Protein AF-A0A0F9KSI1-F1 (afdb_monomer_lite)

Sequence (98 aa):
MPGKLKRRVKELIGGRKTYQKSKIELETGRIKRSLRRSKNRVAKETGLETTAQKERRTRISSPAKKSTPSYGDWLKQTGKGATAATSIQYGKLKRRKR

pLDDT: mean 72.09, std 9.73, range [53.72, 89.12]

Structure (mmCIF, N/CA/C/O backbone):
data_AF-A0A0F9KSI1-F1
#
_entry.id   AF-A0A0F9KSI1-F1
#
loop_
_atom_site.group_PDB
_atom_site.id
_atom_site.type_symbol
_atom_site.label_atom_id
_atom_site.label_alt_id
_atom_site.label_comp_id
_atom_site.label_asym_id
_atom_site.label_entity_id
_atom_site.label_seq_id
_atom_site.pdbx_PDB_ins_code
_atom_site.Cartn_x
_atom_site.Cartn_y
_atom_site.Cartn_z
_atom_site.occupancy
_atom_site.B_iso_or_equiv
_atom_site.auth_seq_id
_atom_site.auth_comp_id
_atom_site.auth_asym_id
_atom_site.auth_atom_id
_atom_site.pdbx_PDB_model_num
ATOM 1 N N . MET A 1 1 ? 49.500 9.630 -45.568 1.00 53.72 1 MET A N 1
ATOM 2 C CA . MET A 1 1 ? 48.113 10.113 -45.320 1.00 53.72 1 MET A CA 1
ATOM 3 C C . MET A 1 1 ? 47.400 9.323 -44.195 1.00 53.72 1 MET A C 1
ATOM 5 O O . MET A 1 1 ? 46.430 8.625 -44.468 1.00 53.72 1 MET A O 1
ATOM 9 N N . PRO A 1 2 ? 47.814 9.424 -42.915 1.00 61.34 2 PRO A N 1
ATOM 10 C CA . PRO A 1 2 ? 47.225 8.635 -41.813 1.00 61.34 2 PRO A CA 1
ATOM 11 C C . PRO A 1 2 ? 45.917 9.206 -41.211 1.00 61.34 2 PRO A C 1
ATOM 13 O O . PRO A 1 2 ? 45.209 8.508 -40.486 1.00 61.34 2 PRO A O 1
ATOM 16 N N . GLY A 1 3 ? 45.556 10.462 -41.502 1.00 70.56 3 GLY A N 1
ATOM 17 C CA . GLY A 1 3 ? 44.393 11.130 -40.890 1.00 70.56 3 GLY A CA 1
ATOM 18 C C . GLY A 1 3 ? 43.023 10.713 -41.445 1.00 70.56 3 GLY A C 1
ATOM 19 O O . GLY A 1 3 ? 42.037 10.709 -40.708 1.00 70.56 3 GLY A O 1
ATOM 20 N N . LYS A 1 4 ? 42.946 10.321 -42.726 1.00 75.06 4 LYS A N 1
ATOM 21 C CA . LYS A 1 4 ? 41.677 9.956 -43.389 1.00 75.06 4 LYS A CA 1
ATOM 22 C C . LYS A 1 4 ? 41.126 8.617 -42.885 1.00 75.06 4 LYS A C 1
ATOM 24 O O . LYS A 1 4 ? 39.931 8.506 -42.632 1.00 75.06 4 LYS A O 1
ATOM 29 N N . LEU A 1 5 ? 42.001 7.633 -42.660 1.00 75.06 5 LEU A N 1
ATOM 30 C CA . LEU A 1 5 ? 41.607 6.313 -42.160 1.00 75.06 5 LEU A CA 1
ATOM 31 C C . LEU A 1 5 ? 41.111 6.386 -40.705 1.00 75.06 5 LEU A C 1
ATOM 33 O O . LEU A 1 5 ? 40.061 5.834 -40.386 1.00 75.06 5 LEU A O 1
ATOM 37 N N . LYS A 1 6 ? 41.795 7.156 -39.844 1.00 74.69 6 LYS A N 1
ATOM 38 C CA . LYS A 1 6 ? 41.373 7.369 -38.448 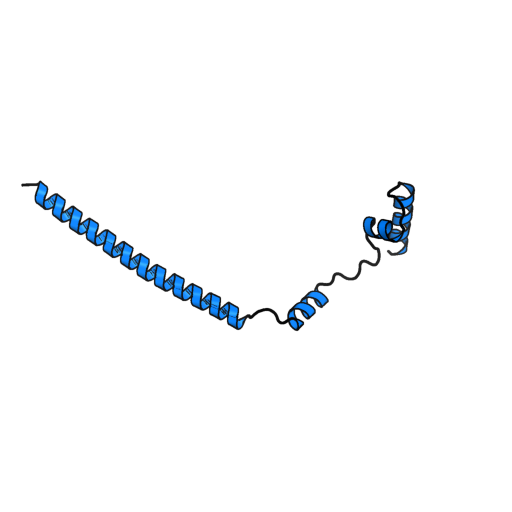1.00 74.69 6 LYS A CA 1
ATOM 39 C C . LYS A 1 6 ? 39.997 8.042 -38.337 1.00 74.69 6 LYS A C 1
ATOM 41 O O . LYS A 1 6 ? 39.202 7.643 -37.490 1.00 74.69 6 LYS A O 1
ATOM 46 N N . ARG A 1 7 ? 39.686 9.024 -39.197 1.00 76.56 7 ARG A N 1
ATOM 47 C CA . ARG A 1 7 ? 38.358 9.675 -39.223 1.00 76.56 7 ARG A CA 1
ATOM 48 C C . ARG A 1 7 ? 37.250 8.699 -39.620 1.00 76.56 7 ARG A C 1
ATOM 50 O O . ARG A 1 7 ? 36.252 8.603 -38.916 1.00 76.56 7 ARG A O 1
ATOM 57 N N . ARG A 1 8 ? 37.482 7.911 -40.670 1.00 76.56 8 ARG A N 1
ATOM 58 C CA . ARG A 1 8 ? 36.513 6.942 -41.201 1.00 76.56 8 ARG A CA 1
ATOM 59 C C . ARG A 1 8 ? 36.206 5.819 -40.200 1.00 76.56 8 ARG A C 1
ATOM 61 O O . ARG A 1 8 ? 35.055 5.441 -40.022 1.00 76.56 8 ARG A O 1
ATOM 68 N N . VAL A 1 9 ? 37.219 5.342 -39.472 1.00 75.75 9 VAL A N 1
ATOM 69 C CA . VAL A 1 9 ? 37.040 4.364 -38.381 1.00 75.75 9 VAL A CA 1
ATOM 70 C C . VAL A 1 9 ? 36.259 4.968 -37.206 1.00 75.75 9 VAL A C 1
ATOM 72 O O . VAL A 1 9 ? 35.377 4.310 -36.655 1.00 75.75 9 VAL A O 1
ATOM 75 N N . LYS A 1 10 ? 36.524 6.232 -36.843 1.00 73.50 10 LYS A N 1
ATOM 76 C CA . LYS A 1 10 ? 35.792 6.934 -35.774 1.00 73.50 10 LYS A CA 1
ATOM 77 C C . LYS A 1 10 ? 34.311 7.135 -36.123 1.00 73.50 10 LYS A C 1
ATOM 79 O O . LYS A 1 10 ? 33.469 6.919 -35.256 1.00 73.50 10 LYS A O 1
ATOM 84 N N . GLU A 1 11 ? 33.994 7.481 -37.371 1.00 73.31 11 GLU A N 1
ATOM 85 C CA . GLU A 1 11 ? 32.612 7.567 -37.872 1.00 73.31 11 GLU A CA 1
ATOM 86 C C . GLU A 1 11 ? 31.900 6.215 -37.847 1.00 73.31 11 GLU A C 1
ATOM 88 O O . GLU A 1 11 ? 30.789 6.122 -37.331 1.00 73.31 11 GLU A O 1
ATOM 93 N N . LEU A 1 12 ? 32.549 5.149 -38.326 1.00 72.62 12 LEU A N 1
ATOM 94 C CA . LEU A 1 12 ? 31.959 3.807 -38.346 1.00 72.62 12 LEU A CA 1
ATOM 95 C C . LEU A 1 12 ? 31.682 3.271 -36.935 1.00 72.62 12 LEU A C 1
ATOM 97 O O . LEU A 1 12 ? 30.618 2.705 -36.679 1.00 72.62 12 LEU A O 1
ATOM 101 N N . ILE A 1 13 ? 32.611 3.476 -35.996 1.00 70.38 13 ILE A N 1
ATOM 102 C CA . ILE A 1 13 ? 32.427 3.083 -34.592 1.00 70.38 13 ILE A CA 1
ATOM 103 C C . ILE A 1 13 ? 31.353 3.954 -33.926 1.00 70.38 13 ILE A C 1
ATOM 105 O O . ILE A 1 13 ? 30.516 3.431 -33.190 1.00 70.38 13 ILE A O 1
ATOM 109 N N . GLY A 1 14 ? 31.353 5.264 -34.185 1.00 66.44 14 GLY A N 1
ATOM 110 C CA . GLY A 1 14 ? 30.348 6.198 -33.675 1.00 66.44 14 GLY A CA 1
ATOM 111 C C . GLY A 1 14 ? 28.936 5.846 -34.146 1.00 66.44 14 GLY A C 1
ATOM 112 O O . GLY A 1 14 ? 28.040 5.707 -33.315 1.00 66.4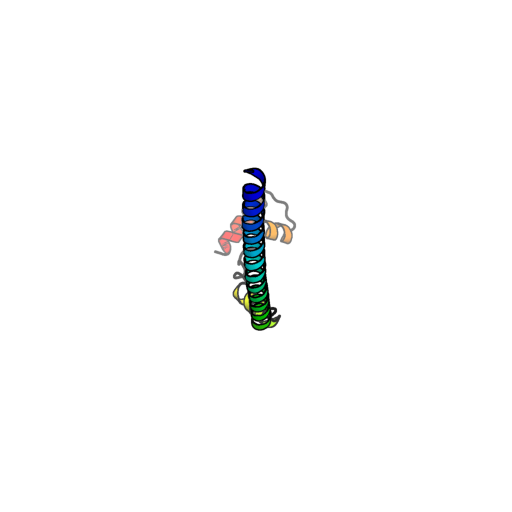4 14 GLY A O 1
ATOM 113 N N . GLY A 1 15 ? 28.765 5.601 -35.447 1.00 71.50 15 GLY A N 1
ATOM 114 C CA . GLY A 1 15 ? 27.501 5.188 -36.062 1.00 71.50 15 GLY A CA 1
ATOM 115 C C . GLY A 1 15 ? 27.004 3.822 -35.579 1.00 71.50 15 GLY A C 1
ATOM 116 O O . GLY A 1 15 ? 25.815 3.645 -35.323 1.00 71.50 15 GLY A O 1
ATOM 117 N N . ARG A 1 16 ? 27.905 2.854 -35.352 1.00 69.50 16 ARG A N 1
ATOM 118 C CA . ARG A 1 16 ? 27.531 1.570 -34.727 1.00 69.50 16 ARG A CA 1
ATOM 119 C C . ARG A 1 16 ? 27.041 1.745 -33.291 1.00 69.50 16 ARG A C 1
ATOM 121 O O . ARG A 1 16 ? 26.054 1.120 -32.910 1.00 69.50 16 ARG A O 1
ATOM 128 N N . LYS A 1 17 ? 27.705 2.591 -32.496 1.00 63.88 17 LYS A N 1
ATOM 129 C CA . LYS A 1 17 ? 27.323 2.848 -31.098 1.00 63.88 17 LYS A CA 1
ATOM 130 C C . LYS A 1 17 ? 25.969 3.556 -30.994 1.00 63.88 17 LYS A C 1
ATOM 132 O O . LYS A 1 17 ? 25.184 3.213 -30.114 1.00 63.88 17 LYS A O 1
ATOM 137 N N . THR A 1 18 ? 25.666 4.505 -31.880 1.00 64.31 18 THR A N 1
ATOM 138 C CA . THR A 1 18 ? 24.355 5.179 -31.913 1.00 64.31 18 THR A CA 1
ATOM 139 C C . THR A 1 18 ? 23.240 4.244 -32.391 1.00 64.31 18 THR A C 1
ATOM 141 O O . THR A 1 18 ? 22.156 4.232 -31.806 1.00 64.31 18 THR A O 1
ATOM 144 N N . TYR A 1 19 ? 23.513 3.386 -33.377 1.00 65.81 19 TYR A N 1
ATOM 145 C CA . TYR A 1 19 ? 22.563 2.366 -33.833 1.00 65.81 19 TYR A CA 1
ATOM 146 C C . TYR A 1 19 ? 22.256 1.315 -32.750 1.00 65.81 19 TYR A C 1
ATOM 148 O O . TYR A 1 19 ? 21.104 0.950 -32.528 1.00 65.81 19 TYR A O 1
ATOM 156 N N . GLN A 1 20 ? 23.268 0.859 -32.006 1.00 64.94 20 GLN A N 1
ATOM 157 C CA . GLN A 1 20 ? 23.054 -0.064 -30.887 1.00 64.94 20 GLN A CA 1
ATOM 158 C C . GLN A 1 20 ? 22.255 0.581 -29.745 1.00 64.94 20 GLN A C 1
ATOM 160 O O . GLN A 1 20 ? 21.322 -0.042 -29.243 1.00 64.94 20 GLN A O 1
ATOM 165 N N . LYS A 1 21 ? 22.564 1.832 -29.368 1.00 63.56 21 LYS A N 1
ATOM 166 C CA . LYS A 1 21 ? 21.802 2.567 -28.341 1.00 63.56 21 LYS A CA 1
ATOM 167 C C . LYS A 1 21 ? 20.335 2.748 -28.733 1.00 63.56 21 LYS A C 1
ATOM 169 O O . LYS A 1 21 ? 19.461 2.435 -27.933 1.00 63.56 21 LYS A O 1
ATOM 174 N N . SER A 1 22 ? 20.062 3.155 -29.973 1.00 70.56 22 SER A N 1
ATOM 175 C CA . SER A 1 22 ? 18.687 3.326 -30.466 1.00 70.56 22 SER A CA 1
ATOM 176 C C . SER A 1 22 ? 17.908 2.008 -30.524 1.00 70.56 22 SER A C 1
ATOM 178 O O . SER A 1 22 ? 16.736 1.974 -30.151 1.00 70.56 22 SER A O 1
ATOM 180 N N . LYS A 1 23 ? 18.547 0.890 -30.897 1.00 73.31 23 LYS A N 1
ATOM 181 C CA . LYS A 1 23 ? 17.913 -0.439 -30.843 1.00 73.31 23 LYS A CA 1
ATOM 182 C C . LYS A 1 23 ? 17.538 -0.840 -29.408 1.00 73.31 23 LYS A C 1
ATOM 184 O O . LYS A 1 23 ? 16.413 -1.282 -29.176 1.00 73.31 23 LYS A O 1
ATOM 189 N N . ILE A 1 24 ? 18.438 -0.620 -28.447 1.00 71.06 24 ILE A N 1
ATOM 190 C CA . ILE A 1 24 ? 18.192 -0.896 -27.021 1.00 71.06 24 ILE A CA 1
ATOM 191 C C . ILE A 1 24 ? 17.086 0.018 -26.466 1.00 71.06 24 ILE A C 1
ATOM 193 O O . ILE A 1 24 ? 16.207 -0.442 -25.738 1.00 71.06 24 ILE A O 1
ATOM 197 N N . GLU A 1 25 ? 17.066 1.302 -26.822 1.00 68.75 25 GLU A N 1
ATOM 198 C CA . GLU A 1 25 ? 16.008 2.243 -26.421 1.00 68.75 25 GLU A CA 1
ATOM 199 C C . GLU A 1 25 ? 14.633 1.853 -26.989 1.00 68.75 25 GLU A C 1
ATOM 201 O O . GLU A 1 25 ? 13.620 1.920 -26.287 1.00 68.75 25 GLU A O 1
ATOM 206 N N . LEU A 1 26 ? 14.583 1.356 -28.229 1.00 72.06 26 LEU A N 1
ATOM 207 C CA . LEU A 1 26 ? 13.355 0.842 -28.838 1.00 72.06 26 LEU A CA 1
ATOM 208 C C . LEU A 1 26 ? 12.856 -0.436 -28.149 1.00 72.06 26 LEU A C 1
ATOM 210 O O . LEU A 1 26 ? 11.657 -0.554 -27.873 1.00 72.06 26 LEU A O 1
ATOM 214 N N . GLU A 1 27 ? 13.747 -1.379 -27.842 1.00 74.69 27 GLU A N 1
ATOM 215 C CA . GLU A 1 27 ? 13.410 -2.619 -27.129 1.00 74.69 27 GLU A CA 1
ATOM 216 C C . GLU A 1 27 ? 12.964 -2.340 -25.689 1.00 74.69 27 GLU A C 1
ATOM 218 O O . GLU A 1 27 ? 11.884 -2.771 -25.274 1.00 74.69 27 GLU A O 1
ATOM 223 N N . THR A 1 28 ? 13.710 -1.523 -24.945 1.00 76.19 28 THR A N 1
ATOM 224 C CA . THR A 1 28 ? 13.331 -1.110 -23.584 1.00 76.19 28 THR A CA 1
ATOM 225 C C . THR A 1 28 ? 12.029 -0.306 -23.576 1.00 76.19 28 THR A C 1
ATOM 227 O O . THR A 1 28 ? 11.188 -0.502 -22.697 1.00 76.19 28 THR A O 1
ATOM 230 N N . GLY A 1 29 ? 11.787 0.538 -24.583 1.00 76.94 29 GLY A N 1
ATOM 231 C CA . GLY A 1 29 ? 10.523 1.248 -24.770 1.00 76.94 29 GLY A CA 1
ATOM 232 C C . GLY A 1 29 ? 9.336 0.323 -25.074 1.00 76.94 29 GLY A C 1
ATOM 233 O O . GLY A 1 29 ? 8.208 0.606 -24.654 1.00 76.94 29 GLY A O 1
ATOM 234 N N . ARG A 1 30 ? 9.553 -0.797 -25.779 1.00 77.50 30 ARG A N 1
ATOM 235 C CA . ARG A 1 30 ? 8.537 -1.848 -25.986 1.00 77.50 30 ARG A CA 1
ATOM 236 C C . ARG A 1 30 ? 8.242 -2.595 -24.685 1.00 77.50 30 ARG A C 1
ATOM 238 O O . ARG A 1 30 ? 7.071 -2.727 -24.327 1.00 77.50 30 ARG A O 1
ATOM 245 N N . ILE A 1 31 ? 9.278 -2.993 -23.944 1.00 74.94 31 ILE A N 1
ATOM 246 C CA . ILE A 1 31 ? 9.147 -3.678 -22.647 1.00 74.94 31 ILE A CA 1
ATOM 247 C C . ILE A 1 31 ? 8.390 -2.795 -21.648 1.00 74.94 31 ILE A C 1
ATOM 249 O O . ILE A 1 31 ? 7.393 -3.236 -21.079 1.00 74.94 31 ILE A O 1
ATOM 253 N N . LYS A 1 32 ? 8.780 -1.521 -21.497 1.00 77.50 32 LYS A N 1
ATOM 254 C CA . LYS A 1 32 ? 8.108 -0.559 -20.602 1.00 77.50 32 LYS A CA 1
ATOM 255 C C . LYS A 1 32 ? 6.623 -0.389 -20.938 1.00 77.50 32 LYS A C 1
ATOM 257 O O . LYS A 1 32 ? 5.787 -0.378 -20.034 1.00 77.50 32 LYS A O 1
ATOM 262 N N . ARG A 1 33 ? 6.269 -0.294 -22.227 1.00 81.75 33 ARG A N 1
ATOM 263 C CA . ARG A 1 33 ? 4.863 -0.222 -22.669 1.00 81.75 33 ARG A CA 1
ATOM 264 C C . ARG A 1 33 ? 4.090 -1.503 -22.361 1.00 81.75 33 ARG A C 1
ATOM 266 O O . ARG A 1 33 ? 2.948 -1.408 -21.917 1.00 81.75 33 ARG A O 1
ATOM 273 N N . SER A 1 34 ? 4.700 -2.670 -22.564 1.00 79.00 34 S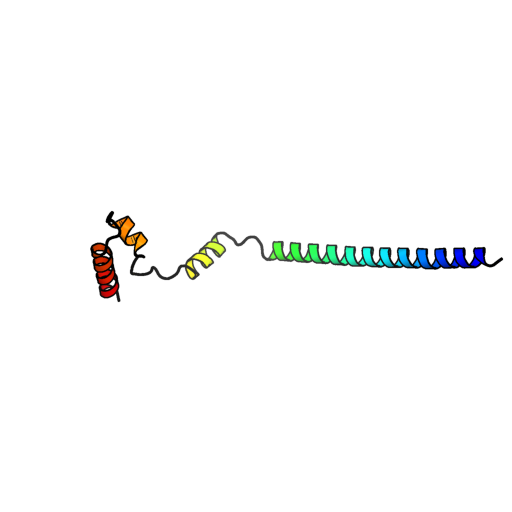ER A N 1
ATOM 274 C CA . SER A 1 34 ? 4.097 -3.965 -22.227 1.00 79.00 34 SER A CA 1
ATOM 275 C C . SER A 1 34 ? 3.811 -4.076 -20.725 1.00 79.00 34 SER A C 1
ATOM 277 O O . SER A 1 34 ? 2.679 -4.338 -20.326 1.00 79.00 34 SER A O 1
ATOM 279 N N . LEU A 1 35 ? 4.793 -3.731 -19.888 1.00 79.31 35 LEU A N 1
ATOM 280 C CA . LEU A 1 35 ? 4.672 -3.722 -18.426 1.00 79.31 35 LEU A CA 1
ATOM 281 C C . LEU A 1 35 ? 3.609 -2.737 -17.922 1.00 79.31 35 LEU A C 1
ATOM 283 O O . LEU A 1 35 ? 2.877 -3.026 -16.979 1.00 79.31 35 LEU A O 1
ATOM 287 N N . ARG A 1 36 ? 3.487 -1.564 -18.553 1.00 82.75 36 ARG A N 1
ATOM 288 C CA . ARG A 1 36 ? 2.421 -0.606 -18.225 1.00 82.75 36 ARG A CA 1
ATOM 289 C C . ARG A 1 36 ? 1.040 -1.165 -18.573 1.00 82.75 36 ARG A C 1
ATOM 291 O O . ARG A 1 36 ? 0.103 -0.993 -17.799 1.00 82.75 36 ARG A O 1
ATOM 298 N N . ARG A 1 37 ? 0.905 -1.848 -19.715 1.00 79.25 37 ARG A N 1
ATOM 299 C CA . ARG A 1 37 ? -0.354 -2.487 -20.128 1.00 79.25 37 ARG A CA 1
ATOM 300 C C . ARG A 1 37 ? -0.741 -3.635 -19.201 1.00 79.25 37 ARG A C 1
ATOM 302 O O . ARG A 1 37 ? -1.907 -3.703 -18.827 1.00 79.25 37 ARG A O 1
ATOM 309 N N . SER A 1 38 ? 0.205 -4.481 -18.792 1.00 70.12 38 SER A N 1
ATOM 310 C CA . SER A 1 38 ? -0.076 -5.571 -17.851 1.00 70.12 38 SER A CA 1
ATOM 311 C C . SER A 1 38 ? -0.481 -5.041 -16.476 1.00 70.12 38 SER A C 1
ATOM 313 O O . SER A 1 38 ? -1.501 -5.471 -15.952 1.00 70.12 38 SER A O 1
ATOM 315 N N . LYS A 1 39 ? 0.218 -4.031 -15.938 1.00 69.56 39 LYS A N 1
ATOM 316 C CA . LYS A 1 39 ? -0.173 -3.366 -14.681 1.00 69.56 39 LYS A CA 1
ATOM 317 C C . LYS A 1 39 ? -1.573 -2.757 -14.752 1.00 69.56 39 LYS A C 1
ATOM 319 O O . LYS A 1 39 ? -2.358 -2.935 -13.830 1.00 69.56 39 LYS A O 1
ATOM 324 N N . ASN A 1 40 ? -1.906 -2.084 -15.854 1.00 68.31 40 ASN A N 1
ATOM 325 C CA . ASN A 1 40 ? -3.241 -1.518 -16.049 1.00 68.31 40 ASN A CA 1
ATOM 326 C C . ASN A 1 40 ? -4.320 -2.597 -16.206 1.00 68.31 40 ASN A C 1
ATOM 328 O O . ASN A 1 40 ? -5.447 -2.389 -15.769 1.00 68.31 40 ASN A O 1
ATOM 332 N N . ARG A 1 41 ? -3.995 -3.731 -16.838 1.00 73.00 41 ARG A N 1
ATOM 333 C CA . ARG A 1 41 ? -4.902 -4.875 -16.957 1.00 73.00 41 ARG A CA 1
ATOM 334 C C . ARG A 1 41 ? -5.175 -5.490 -15.589 1.00 73.00 41 ARG A C 1
ATOM 336 O O . ARG A 1 41 ? -6.335 -5.604 -15.226 1.00 73.00 41 ARG A O 1
ATOM 343 N N . VAL A 1 42 ? -4.125 -5.763 -14.813 1.00 66.25 42 VAL A N 1
ATOM 344 C CA . VAL A 1 42 ? -4.249 -6.254 -13.435 1.00 66.25 42 VAL A CA 1
ATOM 345 C C . VAL A 1 42 ? -5.057 -5.270 -12.596 1.00 66.25 42 VAL A C 1
ATOM 347 O O . VAL A 1 42 ? -6.014 -5.690 -11.981 1.00 66.25 42 VAL A O 1
ATOM 350 N N . ALA A 1 43 ? -4.776 -3.964 -12.644 1.00 63.75 43 ALA A N 1
ATOM 351 C CA . ALA A 1 43 ? -5.540 -2.964 -11.890 1.00 63.75 43 ALA A CA 1
ATOM 352 C C . ALA A 1 43 ? -7.033 -2.902 -12.273 1.00 63.75 43 ALA A C 1
ATOM 354 O O . ALA A 1 43 ? -7.872 -2.615 -11.423 1.00 63.75 43 ALA A O 1
ATOM 355 N N . LYS A 1 44 ? -7.377 -3.172 -13.540 1.00 63.91 44 LYS A N 1
ATOM 356 C CA . LYS A 1 44 ? -8.772 -3.289 -13.992 1.00 63.91 44 LYS A CA 1
ATOM 357 C C . LYS A 1 44 ? -9.420 -4.599 -13.543 1.00 63.91 44 LYS A C 1
ATOM 359 O O . LYS A 1 44 ? -10.582 -4.578 -13.164 1.00 63.91 44 LYS A O 1
ATOM 364 N N . GLU A 1 45 ? -8.681 -5.705 -13.589 1.00 61.59 45 GLU A N 1
ATOM 365 C CA . GLU A 1 45 ? -9.145 -7.037 -13.176 1.00 61.59 45 GLU A CA 1
ATOM 366 C C . GLU A 1 45 ? -9.265 -7.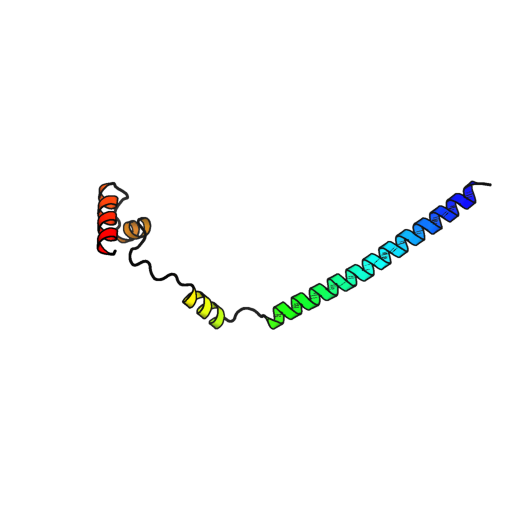160 -11.646 1.00 61.59 45 GLU A C 1
ATOM 368 O O . GLU A 1 45 ? -10.191 -7.797 -11.157 1.00 61.59 45 GLU A O 1
ATOM 373 N N . THR A 1 46 ? -8.383 -6.513 -10.879 1.00 60.12 46 THR A N 1
ATOM 374 C CA . THR A 1 46 ? -8.456 -6.450 -9.412 1.00 60.12 46 THR A CA 1
ATOM 375 C C . THR A 1 46 ? -9.385 -5.349 -8.912 1.00 60.12 46 THR A C 1
ATOM 377 O O . THR A 1 46 ? -9.870 -5.457 -7.792 1.00 60.12 46 THR A O 1
ATOM 380 N N . GLY A 1 47 ? -9.639 -4.316 -9.726 1.00 61.16 47 GLY A N 1
ATOM 381 C CA . GLY A 1 47 ? -10.595 -3.240 -9.459 1.00 61.16 47 GLY A CA 1
ATOM 382 C C . GLY A 1 47 ? -10.356 -2.438 -8.171 1.00 61.16 47 GLY A C 1
ATOM 383 O O . GLY A 1 47 ? -9.510 -2.756 -7.338 1.00 61.16 47 GLY A O 1
ATOM 384 N N . LEU A 1 48 ? -11.117 -1.353 -8.004 1.00 60.91 48 LEU A N 1
ATOM 385 C CA . LEU A 1 48 ? -11.295 -0.730 -6.691 1.00 60.91 48 LEU A CA 1
ATOM 386 C C . LEU A 1 48 ? -12.103 -1.706 -5.832 1.00 60.91 48 LEU A C 1
ATOM 388 O O . LEU A 1 48 ? -13.180 -2.120 -6.261 1.00 60.91 48 LEU A O 1
ATOM 392 N N . GLU A 1 49 ? -11.594 -2.072 -4.648 1.00 60.47 49 GLU A N 1
ATOM 393 C CA . GLU A 1 49 ? -12.359 -2.857 -3.669 1.00 60.47 49 GLU A CA 1
ATOM 394 C C . GLU A 1 49 ? -13.768 -2.260 -3.555 1.00 60.47 49 GLU A C 1
ATOM 396 O O . GLU A 1 49 ? -13.933 -1.066 -3.281 1.00 60.47 49 GLU A O 1
ATOM 401 N N . THR A 1 50 ? -14.792 -3.083 -3.781 1.00 61.72 50 THR A N 1
ATOM 402 C CA . THR A 1 50 ? -16.175 -2.642 -3.576 1.00 61.72 50 THR A CA 1
ATOM 403 C C . THR A 1 50 ? -16.354 -2.214 -2.119 1.00 61.72 50 THR A C 1
ATOM 405 O O . THR A 1 50 ? -15.724 -2.772 -1.214 1.00 61.72 50 THR A O 1
ATOM 408 N N . THR A 1 51 ? -17.232 -1.245 -1.856 1.00 59.69 51 THR A N 1
ATOM 409 C CA . THR A 1 51 ? -17.564 -0.814 -0.484 1.00 59.69 51 THR A CA 1
ATOM 410 C C . THR A 1 51 ? -17.933 -2.004 0.405 1.00 59.69 51 THR A C 1
ATOM 412 O O . THR A 1 51 ? -17.442 -2.102 1.524 1.00 59.69 51 THR A O 1
ATOM 415 N N . ALA A 1 52 ? -18.657 -2.988 -0.137 1.00 60.97 52 ALA A N 1
ATOM 416 C CA . ALA A 1 52 ? -19.002 -4.233 0.548 1.00 60.97 52 ALA A CA 1
ATOM 417 C C . ALA A 1 52 ? -17.788 -5.128 0.894 1.00 60.97 52 ALA A C 1
ATOM 419 O O . ALA A 1 52 ? -17.742 -5.720 1.975 1.00 60.97 52 ALA A O 1
ATOM 420 N N . GLN A 1 53 ? -16.787 -5.238 0.011 1.00 65.19 53 GLN A N 1
ATOM 421 C CA . GLN A 1 53 ? -15.546 -5.978 0.294 1.00 65.19 53 GLN A CA 1
ATOM 422 C C . GLN A 1 53 ? -14.692 -5.261 1.345 1.00 65.19 53 GLN A C 1
ATOM 424 O O . GLN A 1 53 ? -14.184 -5.903 2.270 1.00 65.19 53 GLN A O 1
ATOM 429 N N . LYS A 1 54 ? -14.600 -3.931 1.253 1.00 65.31 54 LYS A N 1
ATOM 430 C CA . LYS A 1 54 ? -13.905 -3.090 2.233 1.00 65.31 54 LYS A CA 1
ATOM 431 C C . LYS A 1 54 ? -14.553 -3.190 3.617 1.00 65.31 54 LYS A C 1
ATOM 433 O O . LYS A 1 54 ? -13.851 -3.362 4.611 1.00 65.31 54 LYS A O 1
ATOM 438 N N . GLU A 1 55 ? -15.883 -3.161 3.682 1.00 60.56 55 GLU A N 1
ATOM 439 C CA . GLU A 1 55 ? -16.652 -3.354 4.916 1.00 60.56 55 GLU A CA 1
ATOM 440 C C . GLU A 1 55 ? -16.496 -4.760 5.507 1.00 60.56 55 GLU A C 1
ATOM 442 O O . GLU A 1 55 ? -16.373 -4.917 6.722 1.00 60.56 55 GLU A O 1
ATOM 447 N N . ARG A 1 56 ? -16.459 -5.809 4.674 1.00 60.31 56 ARG A N 1
ATOM 448 C CA . ARG A 1 56 ? -16.170 -7.172 5.153 1.00 60.31 56 ARG A CA 1
ATOM 449 C C . ARG A 1 56 ? -14.785 -7.261 5.787 1.00 60.31 56 ARG A C 1
ATOM 451 O O . ARG A 1 56 ? -14.643 -7.845 6.859 1.00 60.31 56 ARG A O 1
ATOM 458 N N . ARG A 1 57 ? -13.778 -6.644 5.170 1.00 62.22 57 ARG A N 1
ATOM 459 C CA . ARG A 1 57 ? -12.409 -6.613 5.695 1.00 62.22 57 ARG A CA 1
ATOM 460 C C . ARG A 1 57 ? -12.314 -5.851 7.022 1.00 62.22 57 ARG A C 1
ATOM 462 O O . ARG A 1 57 ? -11.678 -6.353 7.945 1.00 62.22 57 ARG A O 1
ATOM 469 N N . THR A 1 58 ? -12.981 -4.702 7.160 1.00 58.16 58 THR A N 1
ATOM 470 C CA . THR A 1 58 ? -12.998 -3.936 8.424 1.00 58.16 58 THR A CA 1
ATOM 471 C C . THR A 1 58 ? -13.780 -4.631 9.539 1.00 58.16 58 THR A C 1
ATOM 473 O O . THR A 1 58 ? -13.415 -4.494 10.708 1.00 58.16 58 THR A O 1
ATOM 476 N N . ARG A 1 59 ? -14.812 -5.422 9.215 1.00 54.94 59 ARG A N 1
ATOM 477 C CA . ARG A 1 59 ? -15.512 -6.268 10.199 1.00 54.94 59 ARG A CA 1
ATOM 478 C C . ARG A 1 59 ? -14.627 -7.401 10.722 1.00 54.94 59 ARG A C 1
ATOM 480 O O . ARG A 1 59 ? -14.633 -7.647 11.922 1.00 54.94 59 ARG A O 1
ATOM 487 N N . ILE A 1 60 ? -13.834 -8.039 9.859 1.00 57.75 60 ILE A N 1
ATOM 488 C CA . ILE A 1 60 ? -12.896 -9.107 10.255 1.00 57.75 60 ILE A CA 1
ATOM 489 C C . ILE A 1 60 ? -11.708 -8.536 11.048 1.00 57.75 60 ILE A C 1
ATOM 491 O O . ILE A 1 60 ? -11.221 -9.174 11.976 1.00 57.75 60 ILE A O 1
ATOM 495 N N . SER A 1 61 ? -11.257 -7.320 10.723 1.00 56.38 61 SER A N 1
ATOM 496 C CA . SER A 1 61 ? -10.109 -6.682 11.378 1.00 56.38 61 SER A CA 1
ATOM 497 C C . SER A 1 61 ? -10.468 -5.759 12.540 1.00 56.38 61 SER A C 1
ATOM 499 O O . SER A 1 61 ? -9.583 -5.060 13.032 1.00 56.38 61 SER A O 1
ATOM 501 N N . SER A 1 62 ? -11.735 -5.680 12.955 1.00 55.34 62 SER A N 1
ATOM 502 C CA . SER A 1 62 ? -12.098 -4.898 14.137 1.00 55.34 62 SER A CA 1
ATOM 503 C C . SER A 1 62 ? -11.560 -5.630 15.366 1.00 55.34 62 SER A C 1
ATOM 505 O O . SER A 1 62 ? -12.074 -6.703 15.690 1.00 55.34 62 SER A O 1
ATOM 507 N N . PRO A 1 63 ? -10.520 -5.110 16.050 1.00 56.53 63 PRO A N 1
ATOM 508 C CA . PRO A 1 63 ? -10.019 -5.757 17.250 1.00 56.53 63 PRO A CA 1
ATOM 509 C C . PRO A 1 63 ? -11.177 -5.847 18.239 1.00 56.53 63 PRO A C 1
ATOM 511 O O . PRO A 1 63 ? -11.884 -4.855 18.448 1.00 56.53 63 PRO A O 1
ATOM 514 N N . ALA A 1 64 ? -11.390 -7.037 18.809 1.00 59.72 64 ALA A N 1
ATOM 515 C CA . ALA A 1 64 ? -12.395 -7.269 19.837 1.00 59.72 64 ALA A CA 1
ATOM 516 C C . ALA A 1 64 ? -12.388 -6.084 20.809 1.00 59.72 64 ALA A C 1
ATOM 518 O O . ALA A 1 64 ? -11.321 -5.718 21.316 1.00 59.72 64 ALA A O 1
ATOM 519 N N . LYS A 1 65 ? -13.551 -5.433 20.986 1.00 59.09 65 LYS A N 1
ATOM 520 C CA . LYS A 1 65 ? -13.709 -4.265 21.862 1.00 59.09 65 LYS A CA 1
ATOM 521 C C . LYS A 1 65 ? -12.953 -4.553 23.155 1.00 59.09 65 LYS A C 1
ATOM 523 O O . LYS A 1 65 ? -13.347 -5.448 23.900 1.00 59.09 65 LYS A O 1
ATOM 528 N N . LYS A 1 66 ? -11.849 -3.836 23.403 1.00 59.41 66 LYS A N 1
ATOM 529 C CA . LYS A 1 66 ? -11.125 -3.955 24.670 1.00 59.41 66 LYS A CA 1
ATOM 530 C C . LYS A 1 66 ? -12.155 -3.659 25.756 1.00 59.41 66 LYS A C 1
ATOM 532 O O . LYS A 1 66 ? -12.698 -2.559 25.802 1.00 59.41 66 LYS A O 1
ATOM 537 N N . SER A 1 67 ? -12.464 -4.657 26.582 1.00 67.50 67 SER A N 1
ATOM 538 C CA . SER A 1 67 ? -13.494 -4.569 27.629 1.00 67.50 67 SER A CA 1
ATOM 539 C C . SER A 1 67 ? -13.206 -3.455 28.639 1.00 67.50 67 SER A C 1
ATOM 541 O O . SER A 1 67 ? -14.100 -3.006 29.356 1.00 67.50 67 SER A O 1
ATOM 543 N N . THR A 1 68 ? -11.955 -2.990 28.678 1.00 72.12 68 THR A N 1
ATOM 544 C CA . THR A 1 68 ? -11.504 -1.827 29.430 1.00 72.12 68 THR A CA 1
ATOM 545 C C . THR A 1 68 ? -11.006 -0.725 28.484 1.00 72.12 68 THR A C 1
ATOM 547 O O . THR A 1 68 ? -10.063 -0.970 27.723 1.00 72.12 68 THR A O 1
ATOM 550 N N . PRO A 1 69 ? -11.610 0.484 28.527 1.00 77.75 69 PRO A N 1
ATOM 551 C CA . PRO A 1 69 ? -11.121 1.646 27.784 1.00 77.75 69 PRO A CA 1
ATOM 552 C C . PRO A 1 69 ? -9.699 2.007 28.222 1.00 77.75 69 PRO A C 1
ATOM 554 O O . PRO A 1 69 ? -9.268 1.595 29.298 1.00 77.75 69 PRO A O 1
ATOM 557 N N . SER A 1 70 ? -8.957 2.752 27.396 1.00 84.88 70 SER A N 1
ATOM 558 C CA . SER A 1 70 ? -7.624 3.243 27.771 1.00 84.88 70 SER A CA 1
ATOM 559 C C . SER A 1 70 ? -7.711 4.276 28.910 1.00 84.88 70 SER A C 1
ATO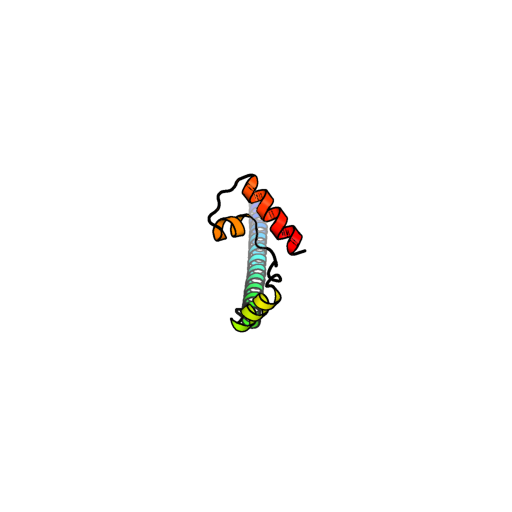M 561 O O . SER A 1 70 ? -8.783 4.810 29.189 1.00 84.88 70 SER A O 1
ATOM 563 N N . TYR A 1 71 ? -6.591 4.582 29.583 1.00 85.25 71 TYR A N 1
ATOM 564 C CA . TYR A 1 71 ? -6.608 5.522 30.715 1.00 85.25 71 TYR A CA 1
ATOM 565 C C . TYR A 1 71 ? -7.018 6.928 30.267 1.00 85.25 71 TYR A C 1
ATOM 567 O O . TYR A 1 71 ? -7.835 7.570 30.920 1.00 85.25 71 TYR A O 1
ATOM 575 N N . GLY A 1 72 ? -6.511 7.367 29.111 1.00 83.88 72 GLY A N 1
ATOM 576 C CA . GLY A 1 72 ? -6.869 8.656 28.524 1.00 83.88 72 GLY A CA 1
ATOM 577 C C . GLY A 1 72 ? -8.349 8.742 28.151 1.00 83.88 72 GLY A C 1
ATOM 578 O O . GLY A 1 72 ? -8.981 9.761 28.411 1.00 83.88 72 GLY A O 1
ATOM 579 N N . ASP A 1 73 ? -8.926 7.664 27.614 1.00 85.44 73 ASP A N 1
ATOM 580 C CA . ASP A 1 73 ? -10.354 7.634 27.270 1.00 85.44 73 ASP A CA 1
ATOM 581 C C . ASP A 1 73 ? -11.236 7.610 28.523 1.00 85.44 73 ASP A C 1
ATOM 583 O O . ASP A 1 73 ? -12.262 8.283 28.576 1.00 85.44 73 ASP A O 1
ATOM 587 N N . TRP A 1 74 ? -10.815 6.888 29.564 1.00 85.38 74 TRP A N 1
ATOM 588 C CA . TRP A 1 74 ? -11.511 6.860 30.848 1.00 85.38 74 TRP A CA 1
ATOM 589 C C . TRP A 1 74 ? -11.486 8.224 31.558 1.00 85.38 74 TRP A C 1
ATOM 591 O O . TRP A 1 74 ? -12.501 8.650 32.112 1.00 85.38 74 TRP A O 1
ATOM 601 N N . LEU A 1 75 ? -10.364 8.949 31.505 1.00 89.12 75 LEU A N 1
ATOM 602 C CA . LEU A 1 75 ? -10.281 10.316 32.033 1.00 89.12 75 LEU A CA 1
ATOM 603 C C . LEU A 1 75 ? -11.208 11.270 31.270 1.00 89.12 75 LEU A C 1
ATOM 605 O O . LEU A 1 75 ? -11.962 12.009 31.898 1.00 89.12 75 LEU A O 1
ATOM 609 N N . LYS A 1 76 ? -11.231 11.193 29.932 1.00 84.88 76 LYS A N 1
ATOM 610 C CA . LYS A 1 76 ? -12.147 11.985 29.090 1.00 84.88 76 LYS A CA 1
ATOM 611 C C . LYS A 1 76 ? -13.619 11.707 29.401 1.00 84.88 76 LYS A C 1
ATOM 613 O O . LYS A 1 76 ? -14.403 12.642 29.471 1.00 84.88 76 LYS A O 1
ATOM 618 N N . GLN A 1 77 ? -13.990 10.443 29.619 1.00 83.38 77 GLN A N 1
ATOM 619 C CA . GLN A 1 77 ? -15.364 10.060 29.966 1.00 83.38 77 GLN A CA 1
ATOM 620 C C . GLN A 1 77 ? -15.779 10.506 31.371 1.00 83.38 77 GLN A C 1
ATOM 622 O O . GLN A 1 77 ? -16.942 10.818 31.597 1.00 83.38 77 GLN A O 1
ATOM 627 N N . THR A 1 78 ? -14.847 10.509 32.326 1.00 82.06 78 THR A N 1
ATOM 628 C CA . THR A 1 78 ? -15.148 10.869 33.720 1.00 82.06 78 THR A CA 1
ATOM 629 C C . THR A 1 78 ? -15.014 12.362 34.007 1.00 82.06 78 THR A C 1
ATOM 631 O O . THR A 1 78 ? -15.433 12.798 35.076 1.00 82.06 78 THR A O 1
ATOM 634 N N . GLY A 1 79 ? -14.405 13.134 33.099 1.00 81.81 79 GLY A N 1
ATOM 635 C CA . GLY A 1 79 ? -14.094 14.551 33.310 1.00 81.81 79 GLY A CA 1
ATOM 636 C C . GLY A 1 79 ? -13.086 14.793 34.438 1.00 81.81 79 GLY A C 1
ATOM 637 O O . GLY A 1 79 ? -12.926 15.919 34.899 1.00 81.81 79 GLY A O 1
ATOM 638 N N . LYS A 1 80 ? -12.420 13.738 34.922 1.00 80.75 80 LYS A N 1
ATOM 639 C CA . LYS A 1 80 ? -11.473 13.820 36.035 1.00 80.75 80 LYS A CA 1
ATOM 640 C C . LYS A 1 80 ? -10.082 14.189 35.523 1.00 80.75 80 LYS A C 1
ATOM 642 O O . LYS A 1 80 ? -9.651 13.7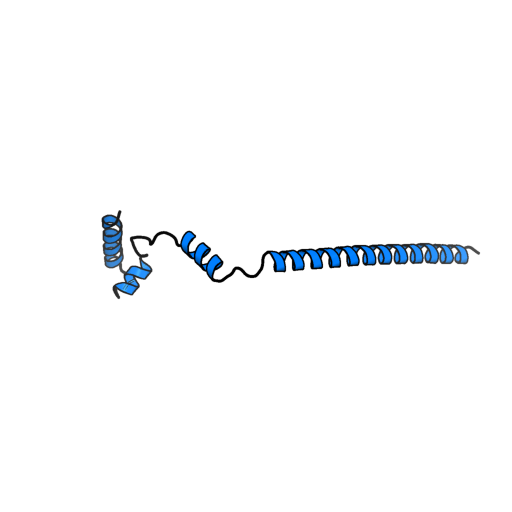19 34.473 1.00 80.75 80 LYS A O 1
ATOM 647 N N . GLY A 1 81 ? -9.349 14.981 36.304 1.00 82.69 81 GLY A N 1
ATOM 648 C CA . GLY A 1 81 ? -7.948 15.299 36.022 1.00 82.69 81 GLY A CA 1
ATOM 649 C C . GLY A 1 81 ? -7.014 14.093 36.188 1.00 82.69 81 GLY A C 1
ATOM 650 O O . GLY A 1 81 ? -7.301 13.156 36.942 1.00 82.69 81 GLY A O 1
ATOM 651 N N . ALA A 1 82 ? -5.869 14.119 35.502 1.00 83.06 82 ALA A N 1
ATOM 652 C CA . ALA A 1 82 ? -4.820 13.113 35.652 1.00 83.06 82 ALA A CA 1
ATOM 653 C C . ALA A 1 82 ? -4.056 13.334 36.972 1.00 83.06 82 ALA A C 1
ATOM 655 O O . ALA A 1 82 ? -3.152 14.158 37.050 1.00 83.06 82 ALA A O 1
ATOM 656 N N . THR A 1 83 ? -4.432 12.601 38.019 1.00 84.44 83 THR A N 1
ATOM 657 C CA . THR A 1 83 ? -3.820 12.639 39.354 1.00 84.44 83 THR A CA 1
ATOM 658 C C . THR A 1 83 ? -3.455 11.224 39.816 1.00 84.44 83 THR A C 1
ATOM 660 O O . THR A 1 83 ? -3.872 10.216 39.228 1.00 84.44 83 THR A O 1
ATOM 663 N N . ALA A 1 84 ? -2.674 11.117 40.896 1.00 82.75 84 ALA A N 1
ATOM 664 C CA . ALA A 1 84 ? -2.331 9.824 41.494 1.00 82.75 84 ALA A CA 1
ATOM 665 C C . ALA A 1 84 ? -3.592 9.053 41.936 1.00 82.75 84 ALA A C 1
ATOM 667 O O . ALA A 1 84 ? -3.714 7.850 41.704 1.00 82.75 84 ALA A O 1
ATOM 668 N N . ALA A 1 85 ? -4.586 9.760 42.483 1.00 84.12 85 ALA A N 1
ATOM 669 C CA . ALA A 1 85 ? -5.856 9.174 42.905 1.00 84.12 85 ALA A CA 1
ATOM 670 C C . ALA A 1 85 ? -6.663 8.600 41.726 1.00 84.12 85 ALA A C 1
ATOM 672 O O . ALA A 1 85 ? -7.207 7.496 41.823 1.00 84.12 85 ALA A O 1
ATOM 673 N N . THR A 1 86 ? -6.721 9.310 40.595 1.00 86.62 86 THR A N 1
ATOM 674 C CA . THR A 1 86 ? -7.462 8.849 39.408 1.00 86.62 86 THR A CA 1
ATOM 675 C C . THR A 1 86 ? -6.762 7.684 38.713 1.00 86.62 86 THR A C 1
ATOM 677 O O . THR A 1 86 ? -7.430 6.748 38.265 1.00 86.62 86 THR A O 1
ATOM 680 N N . SER A 1 87 ? -5.428 7.644 38.761 1.00 85.19 87 SER A N 1
ATOM 681 C CA . SER A 1 87 ? -4.626 6.497 38.308 1.00 85.19 87 SER A CA 1
ATOM 682 C C . SER A 1 87 ? -4.937 5.227 39.112 1.00 85.19 87 SER A C 1
ATOM 684 O O . SER A 1 87 ? -5.150 4.156 38.538 1.00 85.19 87 SER A O 1
ATOM 686 N N . ILE A 1 88 ? -5.049 5.340 40.443 1.00 88.06 88 ILE A N 1
ATOM 687 C CA . ILE A 1 88 ? -5.407 4.220 41.330 1.00 88.06 88 ILE A CA 1
ATOM 688 C C . ILE A 1 88 ? -6.837 3.729 41.052 1.00 88.06 88 ILE A C 1
ATOM 690 O O . ILE A 1 88 ? -7.078 2.520 40.986 1.00 88.06 88 ILE A O 1
ATOM 694 N N . GLN A 1 89 ? -7.789 4.649 40.856 1.00 85.94 89 GLN A N 1
ATOM 695 C CA . GLN A 1 89 ? -9.179 4.312 40.516 1.00 85.94 89 GLN A CA 1
ATOM 696 C C . GLN A 1 89 ? -9.265 3.510 39.210 1.00 85.94 89 GLN A C 1
ATOM 698 O O . GLN A 1 89 ? -9.926 2.468 39.163 1.00 85.94 89 GLN A O 1
ATOM 703 N N . TYR A 1 90 ? -8.545 3.937 38.174 1.00 87.25 90 TYR A N 1
ATOM 704 C CA . TYR A 1 90 ? -8.485 3.212 36.908 1.00 87.25 90 TYR A CA 1
ATOM 705 C C . TYR A 1 90 ? -7.770 1.854 37.029 1.00 87.25 90 TYR A C 1
ATOM 707 O O . TYR A 1 90 ? -8.204 0.862 36.437 1.00 87.25 90 TYR A O 1
ATOM 715 N N . GLY A 1 91 ? -6.723 1.758 37.856 1.00 85.56 91 GLY A N 1
ATOM 716 C CA . GLY A 1 91 ? -6.072 0.484 38.175 1.00 85.56 91 GLY A CA 1
ATOM 717 C C . GLY A 1 91 ? -7.041 -0.546 38.770 1.00 85.56 91 GLY A C 1
ATOM 718 O O . GLY A 1 91 ? -7.038 -1.710 38.362 1.00 85.56 91 GLY A O 1
ATOM 719 N N . LYS A 1 92 ? -7.936 -0.117 39.672 1.00 86.00 92 LYS A N 1
ATOM 720 C CA . LYS A 1 92 ? -9.008 -0.968 40.224 1.00 86.00 92 LYS A CA 1
ATOM 721 C C . LYS A 1 92 ? -10.023 -1.389 39.155 1.00 86.00 92 LYS A C 1
ATOM 723 O O . LYS A 1 92 ? -10.422 -2.551 39.132 1.00 86.00 92 LYS A O 1
ATOM 728 N N . LEU A 1 93 ? -10.402 -0.483 38.247 1.00 82.31 93 LEU A N 1
ATOM 729 C CA . LEU A 1 93 ? -11.300 -0.788 37.125 1.00 82.31 93 LEU A CA 1
ATOM 730 C C . LEU A 1 93 ? -10.723 -1.887 36.222 1.00 82.31 93 LEU A C 1
ATOM 732 O O . LEU A 1 93 ? -11.428 -2.838 35.889 1.00 82.31 93 LEU A O 1
ATOM 736 N N . LYS A 1 94 ? -9.433 -1.790 35.872 1.00 81.00 94 LYS A N 1
ATOM 737 C CA . LYS A 1 94 ? -8.751 -2.820 35.076 1.00 81.00 94 LYS A CA 1
ATOM 738 C C . LYS A 1 94 ? -8.700 -4.178 35.761 1.00 81.00 94 LYS A C 1
ATOM 740 O O . LYS A 1 94 ? -8.844 -5.189 35.085 1.00 81.00 94 LYS A O 1
ATOM 745 N N . ARG A 1 95 ? -8.490 -4.203 37.078 1.00 78.19 95 ARG A N 1
ATOM 746 C CA . ARG A 1 95 ? -8.432 -5.449 37.854 1.00 78.19 95 ARG A CA 1
ATOM 747 C C . ARG A 1 95 ? -9.792 -6.132 37.994 1.00 78.19 95 ARG A C 1
ATOM 749 O O . ARG A 1 95 ? -9.824 -7.346 38.016 1.00 78.19 95 ARG A O 1
ATOM 756 N N . ARG A 1 96 ? -10.898 -5.379 38.048 1.00 67.69 96 ARG A N 1
ATOM 757 C CA . ARG A 1 96 ? -12.268 -5.932 38.132 1.00 67.69 96 ARG A CA 1
ATOM 758 C C . ARG A 1 96 ? -12.797 -6.539 36.827 1.00 67.69 96 ARG A C 1
ATOM 760 O O . ARG A 1 96 ? -13.819 -7.210 36.851 1.00 67.69 96 ARG A O 1
ATOM 767 N N . LYS A 1 97 ? -12.189 -6.203 35.687 1.00 63.16 97 LYS A N 1
ATOM 768 C CA . LYS A 1 97 ? -12.634 -6.615 34.342 1.00 63.16 97 LYS A CA 1
ATOM 769 C C . LYS A 1 97 ? -11.736 -7.693 33.716 1.00 63.16 97 LYS A C 1
ATOM 771 O O . LYS A 1 97 ? -11.988 -8.069 32.573 1.00 63.16 97 LYS A O 1
ATOM 776 N N . ARG A 1 98 ? -10.681 -8.107 34.425 1.00 59.16 98 ARG A N 1
ATOM 777 C CA . ARG A 1 98 ? -9.878 -9.303 34.144 1.00 59.16 98 ARG A CA 1
ATOM 778 C C . ARG A 1 98 ? -10.449 -10.457 34.947 1.00 59.16 98 ARG A C 1
ATOM 780 O O . ARG A 1 98 ? -10.418 -11.571 34.398 1.00 59.16 98 ARG A O 1
#

Foldseek 3Di:
DPVVVVVVVVVVVVVVVVVVVVVVVVVVVVVVVVVVVVVVVVCVVVDDQDPVNVVVVCVVPVPDPPPQDDLVVVCVVVVDDDDPVSVVVSVVVVVVSD

Organism: NCBI:txid412755

Radius of gyration: 35.11 Å; chains: 1; bounding box: 67×25×88 Å

Secondary structure (DSSP, 8-state):
--HHHHHHHHHHHHHHHHHHHHHHHHHHHHHHHHHHHHHHHHHHHH-S--HHHHHHHHHHTS----SS--HHHHHHHHT----HHHHHHHHHHHHHT-